Protein AF-A0A538KR06-F1 (afdb_monomer_lite)

Sequence (99 aa):
MPIACTLTATQMADRRAEMAAIGRAALLGVDEDDARAVVRFRADAETRRRLEAIVAAEAECCAFLDLALRDQDDALALTIGAPPEARPVRDELVAAFGA

Foldseek 3Di:
DDLFQPDDPVVVVVLLVLLQVLLVVFWPDWDDDQFKIKTKGFPDPVSVVSLVVSQVSCCVRVVQWDWDWDDDPRIIITITGHDNVCVVVRVVSVVSSVD

Structure (mmCIF, N/CA/C/O backbone):
data_AF-A0A538KR06-F1
#
_entry.id   AF-A0A538KR06-F1
#
loop_
_atom_site.group_PDB
_atom_site.id
_atom_site.type_symbol
_atom_site.label_atom_id
_atom_site.label_alt_id
_atom_site.label_comp_id
_atom_site.label_asym_id
_atom_site.label_entity_id
_atom_site.label_seq_id
_atom_site.pdbx_PDB_ins_code
_atom_site.Cartn_x
_atom_site.Cartn_y
_atom_site.Cartn_z
_atom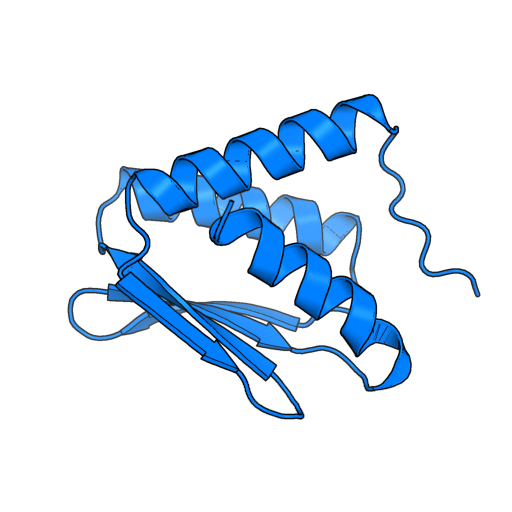_site.occupancy
_atom_site.B_iso_or_equiv
_atom_site.auth_seq_id
_atom_site.auth_comp_id
_atom_site.auth_asym_id
_atom_site.auth_atom_id
_atom_site.pdbx_PDB_model_num
ATOM 1 N N . MET A 1 1 ? 11.968 -3.882 -20.172 1.00 38.75 1 MET A N 1
ATOM 2 C CA . MET A 1 1 ? 12.070 -2.443 -19.835 1.00 38.75 1 MET A CA 1
ATOM 3 C C . MET A 1 1 ? 12.233 -2.336 -18.333 1.00 38.75 1 MET A C 1
ATOM 5 O O . MET A 1 1 ? 11.613 -3.156 -17.666 1.00 38.75 1 MET A O 1
ATOM 9 N N . PRO A 1 2 ? 13.087 -1.450 -17.792 1.00 46.09 2 PRO A N 1
ATOM 10 C CA . PRO A 1 2 ? 13.286 -1.422 -16.353 1.00 46.09 2 PRO A CA 1
ATOM 11 C C . PRO A 1 2 ? 11.979 -0.975 -15.698 1.00 46.09 2 PRO A C 1
ATOM 13 O O . PRO A 1 2 ? 11.375 0.010 -16.123 1.00 46.09 2 PRO A O 1
ATOM 16 N N . ILE A 1 3 ? 11.542 -1.738 -14.701 1.00 48.38 3 ILE A N 1
ATOM 17 C CA . ILE A 1 3 ? 10.522 -1.333 -13.742 1.00 48.38 3 ILE A CA 1
ATOM 18 C C . ILE A 1 3 ? 11.134 -0.161 -12.970 1.00 48.38 3 ILE A C 1
ATOM 20 O O . ILE A 1 3 ? 11.870 -0.350 -12.009 1.00 48.38 3 ILE A O 1
ATOM 24 N N . ALA A 1 4 ? 10.973 1.049 -13.493 1.00 48.12 4 ALA A N 1
ATOM 25 C CA . ALA A 1 4 ? 11.512 2.255 -12.895 1.00 48.12 4 ALA A CA 1
ATOM 26 C C . ALA A 1 4 ? 10.327 3.069 -12.398 1.00 48.12 4 ALA A C 1
ATOM 28 O O . ALA A 1 4 ? 9.650 3.721 -13.195 1.00 48.12 4 ALA A O 1
ATOM 29 N N . CYS A 1 5 ? 10.075 3.010 -11.088 1.00 55.56 5 CYS A N 1
ATOM 30 C CA . CYS A 1 5 ? 9.226 3.990 -10.428 1.00 55.56 5 CYS A CA 1
ATOM 31 C C . CYS A 1 5 ? 9.690 5.380 -10.878 1.00 55.56 5 CYS A C 1
ATOM 33 O O . CYS A 1 5 ? 10.864 5.722 -10.744 1.00 55.56 5 CYS A O 1
ATOM 35 N N . THR A 1 6 ? 8.783 6.182 -11.424 1.00 57.12 6 THR A N 1
ATOM 36 C CA . THR A 1 6 ? 9.066 7.550 -11.890 1.00 57.12 6 THR A CA 1
ATOM 37 C C . THR A 1 6 ? 9.328 8.530 -10.739 1.00 57.12 6 THR A C 1
ATOM 39 O O . THR A 1 6 ? 9.602 9.706 -10.980 1.00 57.12 6 THR A O 1
ATOM 42 N N . LEU A 1 7 ? 9.258 8.063 -9.487 1.00 58.81 7 LEU A N 1
ATOM 43 C CA . LEU A 1 7 ? 9.524 8.857 -8.295 1.00 58.81 7 LEU A CA 1
ATOM 44 C C . LEU A 1 7 ? 11.017 9.138 -8.112 1.00 58.81 7 LEU A C 1
ATOM 46 O O . LEU A 1 7 ? 11.875 8.270 -8.253 1.00 58.81 7 LEU A O 1
ATOM 50 N N . THR A 1 8 ? 11.313 10.355 -7.664 1.00 58.66 8 THR A N 1
ATOM 51 C CA . THR A 1 8 ? 12.624 10.693 -7.099 1.00 58.66 8 THR A CA 1
ATOM 52 C C . THR A 1 8 ? 12.866 9.930 -5.791 1.00 58.66 8 THR A C 1
ATOM 54 O O . THR A 1 8 ? 11.924 9.576 -5.079 1.00 58.66 8 THR A O 1
ATOM 57 N N . ALA A 1 9 ? 14.132 9.713 -5.421 1.00 59.62 9 ALA A N 1
ATOM 58 C CA . ALA A 1 9 ? 14.492 8.983 -4.198 1.00 59.62 9 ALA A CA 1
ATOM 59 C C . ALA A 1 9 ? 13.837 9.560 -2.922 1.00 59.62 9 ALA A C 1
ATOM 61 O O . ALA A 1 9 ? 13.440 8.800 -2.040 1.00 59.62 9 ALA A O 1
ATOM 62 N N . THR A 1 10 ? 13.668 10.885 -2.846 1.00 58.88 10 THR A N 1
ATOM 63 C CA . THR A 1 10 ? 12.979 11.568 -1.738 1.00 58.88 10 THR A CA 1
ATOM 64 C C . THR A 1 10 ? 11.494 11.227 -1.699 1.00 58.88 10 THR A C 1
ATOM 66 O O . THR A 1 10 ? 10.990 10.828 -0.656 1.00 58.88 10 THR A O 1
ATOM 69 N N . GLN A 1 11 ? 10.808 11.274 -2.844 1.00 67.50 11 GLN A N 1
ATOM 70 C CA . GLN A 1 11 ? 9.393 10.906 -2.917 1.00 67.50 11 GLN A CA 1
ATOM 71 C C . GLN A 1 11 ? 9.182 9.431 -2.547 1.00 67.50 11 GLN A C 1
ATOM 73 O O . GLN A 1 11 ? 8.173 9.094 -1.932 1.00 67.50 11 GLN A O 1
ATOM 78 N N . MET A 1 12 ? 10.130 8.544 -2.886 1.00 69.19 12 MET A N 1
ATOM 79 C CA . MET A 1 12 ? 10.060 7.134 -2.478 1.00 69.19 12 MET A CA 1
ATOM 80 C C . MET A 1 12 ? 10.264 6.952 -0.968 1.00 69.19 12 MET A C 1
ATOM 82 O O . MET A 1 12 ? 9.696 6.034 -0.379 1.00 69.19 12 MET A O 1
ATOM 86 N N . ALA A 1 13 ? 11.086 7.791 -0.331 1.00 71.75 13 ALA A N 1
ATOM 87 C CA . ALA A 1 13 ? 11.282 7.770 1.117 1.00 71.75 13 ALA A CA 1
ATOM 88 C C . ALA A 1 13 ? 10.031 8.264 1.858 1.00 71.75 13 ALA A C 1
ATOM 90 O O . ALA A 1 13 ? 9.571 7.587 2.776 1.00 71.75 13 ALA A O 1
ATOM 91 N N . ASP A 1 14 ? 9.433 9.367 1.402 1.00 79.62 14 ASP A N 1
ATOM 92 C CA . ASP A 1 14 ? 8.179 9.893 1.954 1.00 79.62 14 ASP A CA 1
ATOM 93 C C . ASP A 1 14 ? 7.041 8.875 1.803 1.00 79.62 14 ASP A C 1
ATOM 95 O O . ASP A 1 14 ? 6.280 8.632 2.740 1.00 79.62 14 ASP A O 1
ATOM 99 N N . ARG A 1 15 ? 6.971 8.205 0.643 1.00 83.31 15 ARG A N 1
ATOM 100 C CA . ARG A 1 15 ? 5.985 7.152 0.376 1.00 83.31 15 ARG A CA 1
ATOM 101 C C . ARG A 1 15 ? 6.120 5.978 1.346 1.00 83.31 15 ARG A C 1
ATOM 103 O O . ARG A 1 15 ? 5.126 5.549 1.925 1.00 83.31 15 ARG A O 1
ATOM 110 N N . ARG A 1 16 ? 7.348 5.497 1.565 1.00 83.81 16 ARG A N 1
ATOM 111 C CA . ARG A 1 16 ? 7.629 4.426 2.533 1.00 83.81 16 ARG A CA 1
ATOM 112 C C . ARG A 1 16 ? 7.322 4.844 3.967 1.00 83.81 16 ARG A C 1
ATOM 114 O O . ARG A 1 16 ? 6.765 4.051 4.716 1.00 83.81 16 ARG A O 1
ATOM 121 N N . ALA A 1 17 ? 7.645 6.079 4.345 1.00 86.94 17 ALA A N 1
ATOM 122 C CA . ALA A 1 17 ? 7.337 6.592 5.676 1.00 86.94 17 ALA A CA 1
ATOM 123 C C . ALA A 1 17 ? 5.822 6.635 5.931 1.00 86.94 17 ALA A C 1
ATOM 125 O O . ALA A 1 17 ? 5.376 6.276 7.023 1.00 86.94 17 ALA A O 1
ATOM 126 N N . GLU A 1 18 ? 5.040 7.016 4.918 1.00 88.31 18 GLU A N 1
ATOM 127 C CA . GLU A 1 18 ? 3.579 7.021 4.986 1.00 88.31 18 GLU A CA 1
ATOM 128 C C . GLU A 1 18 ? 3.004 5.602 5.093 1.00 88.31 18 GLU A C 1
ATOM 130 O O . GLU A 1 18 ? 2.187 5.346 5.977 1.00 88.31 18 GLU A O 1
ATOM 135 N N . MET A 1 19 ? 3.472 4.654 4.274 1.00 90.00 19 MET A N 1
ATOM 136 C CA . MET A 1 19 ? 3.070 3.241 4.369 1.00 90.00 19 MET A CA 1
ATOM 137 C C . MET A 1 19 ? 3.365 2.659 5.754 1.00 90.00 19 MET A C 1
ATOM 139 O O . MET A 1 19 ? 2.488 2.050 6.364 1.00 90.00 19 MET A O 1
ATOM 143 N N . ALA A 1 20 ? 4.552 2.930 6.296 1.00 90.44 20 ALA A N 1
ATOM 144 C CA . ALA A 1 20 ? 4.941 2.487 7.629 1.00 90.44 20 ALA A CA 1
ATOM 145 C C . ALA A 1 20 ? 4.079 3.146 8.723 1.00 90.44 20 ALA A C 1
ATOM 147 O O . ALA A 1 20 ? 3.720 2.524 9.721 1.00 90.44 20 ALA A O 1
ATOM 148 N N . ALA A 1 21 ? 3.688 4.412 8.542 1.00 91.38 21 ALA A N 1
ATOM 149 C CA . ALA A 1 21 ? 2.785 5.098 9.461 1.00 91.38 21 ALA A CA 1
ATOM 150 C C . ALA A 1 21 ? 1.360 4.521 9.433 1.00 91.38 21 ALA A C 1
ATOM 152 O O . ALA A 1 21 ? 0.740 4.417 10.492 1.00 91.38 21 ALA A O 1
ATOM 153 N N . ILE A 1 22 ? 0.844 4.130 8.262 1.00 92.19 22 ILE A N 1
ATOM 154 C CA . ILE A 1 22 ? -0.425 3.391 8.141 1.00 92.19 22 ILE A CA 1
ATOM 155 C C . ILE A 1 22 ? -0.291 2.027 8.826 1.00 92.19 22 ILE A C 1
ATOM 157 O O . ILE A 1 22 ? -1.142 1.653 9.633 1.00 92.19 22 ILE A O 1
ATOM 161 N N . GLY A 1 23 ? 0.811 1.328 8.552 1.00 90.81 23 GLY A N 1
ATOM 162 C CA . GLY A 1 23 ? 1.166 0.049 9.149 1.00 90.81 23 GLY A CA 1
ATOM 163 C C . GLY A 1 23 ? 1.090 0.068 10.672 1.00 90.81 23 GLY A C 1
ATOM 164 O O . GLY A 1 23 ? 0.282 -0.631 11.279 1.00 90.81 23 GLY A O 1
ATOM 165 N N . ARG A 1 24 ? 1.850 0.967 11.301 1.00 91.00 24 ARG A N 1
ATOM 166 C CA . ARG A 1 24 ? 1.853 1.139 12.762 1.00 91.00 24 ARG A CA 1
ATOM 167 C C . ARG A 1 24 ? 0.494 1.524 13.346 1.00 91.00 24 ARG A C 1
ATOM 169 O O . ARG A 1 24 ? 0.219 1.194 14.496 1.00 91.00 24 ARG A O 1
ATOM 176 N N . ALA A 1 25 ? -0.332 2.252 12.597 1.00 91.06 25 ALA A N 1
ATOM 177 C CA . ALA A 1 25 ? -1.619 2.735 13.087 1.00 91.06 25 ALA A CA 1
ATOM 178 C C . ALA A 1 25 ? -2.741 1.690 12.989 1.00 91.06 25 ALA A C 1
ATOM 180 O O . ALA A 1 25 ? -3.661 1.715 13.812 1.00 91.06 25 ALA A O 1
ATOM 181 N N . ALA A 1 26 ? -2.699 0.820 11.974 1.00 92.75 26 ALA A N 1
ATOM 182 C CA . ALA A 1 26 ? -3.868 0.042 11.580 1.00 92.75 26 ALA A CA 1
ATOM 183 C C . ALA A 1 26 ? -3.587 -1.381 11.074 1.00 92.75 26 ALA A C 1
ATOM 185 O O . ALA A 1 26 ? -4.560 -2.083 10.805 1.00 92.75 26 ALA A O 1
ATOM 186 N N . LEU A 1 27 ? -2.336 -1.833 10.923 1.00 95.31 27 LEU A N 1
ATOM 187 C CA . LEU A 1 27 ? -2.041 -3.173 10.399 1.00 95.31 27 LEU A CA 1
ATOM 188 C C . LEU A 1 27 ? -2.569 -4.270 11.335 1.00 95.31 27 LEU A C 1
ATOM 190 O O . LEU A 1 27 ? -2.247 -4.312 12.520 1.00 95.31 27 LEU A O 1
ATOM 194 N N . LEU A 1 28 ? -3.363 -5.178 10.774 1.00 94.19 28 LEU A N 1
ATOM 195 C CA . LEU A 1 28 ? -3.929 -6.342 11.460 1.00 94.19 28 LEU A CA 1
ATOM 196 C C . LEU A 1 28 ? -3.211 -7.639 11.084 1.00 94.19 28 LEU A C 1
ATOM 198 O O . LEU A 1 28 ? -3.199 -8.586 11.867 1.00 94.19 28 LEU A O 1
ATOM 202 N N . GLY A 1 29 ? -2.651 -7.707 9.878 1.00 92.81 29 GLY A N 1
ATOM 203 C CA . GLY A 1 29 ? -1.945 -8.887 9.403 1.00 92.81 29 GLY A CA 1
ATOM 204 C C . GLY A 1 29 ? -1.571 -8.796 7.933 1.00 92.81 29 GLY A C 1
ATOM 205 O O . GLY A 1 29 ? -2.072 -7.950 7.192 1.00 92.81 29 GLY A O 1
ATOM 206 N N . VAL A 1 30 ? -0.685 -9.696 7.532 1.00 93.75 30 VAL A N 1
ATOM 207 C CA . VAL A 1 30 ? -0.187 -9.836 6.169 1.00 93.75 30 VAL A CA 1
ATOM 208 C C . VAL A 1 30 ? -0.288 -11.313 5.814 1.00 93.75 30 VAL A C 1
ATOM 210 O O . VAL A 1 30 ? 0.254 -12.151 6.532 1.00 93.75 30 VAL A O 1
ATOM 213 N N . ASP A 1 31 ? -1.007 -11.622 4.741 1.00 91.56 31 ASP A N 1
ATOM 214 C CA . ASP A 1 31 ? -1.125 -12.966 4.184 1.00 91.56 31 ASP A CA 1
ATOM 215 C C . ASP A 1 31 ? -0.536 -12.951 2.771 1.00 91.56 31 ASP A C 1
ATOM 217 O O . ASP A 1 31 ? -1.050 -12.269 1.883 1.00 91.56 31 ASP A O 1
ATOM 221 N N . GLU A 1 32 ? 0.555 -13.680 2.552 1.00 89.25 32 GLU A N 1
ATOM 222 C CA . GLU A 1 32 ? 1.278 -13.689 1.278 1.00 89.25 32 GLU A CA 1
ATOM 223 C C . GLU A 1 32 ? 1.287 -15.080 0.656 1.00 89.25 32 GLU A C 1
ATOM 225 O O . GLU A 1 32 ? 1.554 -16.079 1.326 1.00 89.25 32 GLU A O 1
ATOM 230 N N . ASP A 1 33 ? 1.029 -15.131 -0.649 1.00 86.56 33 ASP A N 1
ATOM 231 C CA . ASP A 1 33 ? 1.195 -16.315 -1.479 1.00 86.56 33 ASP A CA 1
ATOM 232 C C . ASP A 1 33 ? 2.094 -16.019 -2.701 1.00 86.56 33 ASP A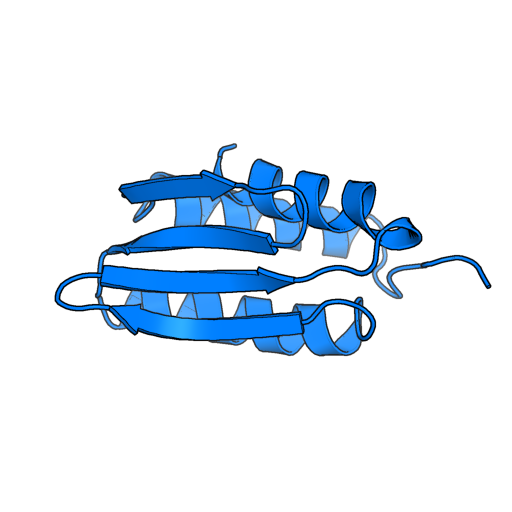 C 1
ATOM 234 O O . ASP A 1 33 ? 2.615 -14.910 -2.898 1.00 86.56 33 ASP A O 1
ATOM 238 N N . ASP A 1 34 ? 2.333 -17.039 -3.527 1.00 78.94 34 ASP A N 1
ATOM 239 C CA . ASP A 1 34 ? 3.207 -16.918 -4.698 1.00 78.94 34 ASP A CA 1
ATOM 240 C C . ASP A 1 34 ? 2.666 -15.972 -5.784 1.00 78.94 34 ASP A C 1
ATOM 242 O O . ASP A 1 34 ? 3.450 -15.483 -6.595 1.00 78.94 34 ASP A O 1
ATOM 246 N N . ALA A 1 35 ? 1.363 -15.678 -5.797 1.00 83.12 35 ALA A N 1
ATOM 247 C CA . ALA A 1 35 ? 0.712 -14.836 -6.798 1.00 83.12 35 ALA A CA 1
ATOM 248 C C . ALA A 1 35 ? 0.360 -13.431 -6.278 1.00 83.12 35 ALA A C 1
ATOM 250 O O . ALA A 1 35 ? 0.404 -12.457 -7.032 1.00 83.12 35 ALA A O 1
ATOM 251 N N . ARG A 1 36 ? 0.005 -13.292 -4.998 1.00 91.94 36 ARG A N 1
ATOM 252 C CA . ARG A 1 36 ? -0.490 -12.041 -4.407 1.00 91.94 36 ARG A CA 1
ATOM 253 C C . ARG A 1 36 ? -0.172 -11.934 -2.920 1.00 91.94 36 ARG A C 1
ATOM 255 O O . ARG A 1 36 ? -0.011 -12.931 -2.225 1.00 91.94 36 ARG A O 1
ATOM 262 N N . ALA A 1 37 ? -0.148 -10.700 -2.442 1.00 93.69 37 ALA A N 1
ATOM 263 C CA . ALA A 1 37 ? -0.140 -10.370 -1.026 1.00 93.69 37 ALA A CA 1
ATOM 264 C C . ALA A 1 37 ? -1.473 -9.726 -0.637 1.00 93.69 37 ALA A C 1
ATOM 266 O O . ALA A 1 37 ? -2.037 -8.946 -1.406 1.00 93.69 37 ALA A O 1
ATOM 267 N N . VAL A 1 38 ? -1.977 -10.041 0.550 1.00 94.69 38 VAL A N 1
ATOM 268 C CA . VAL A 1 38 ? -3.161 -9.423 1.144 1.00 94.69 38 VAL A CA 1
ATOM 269 C C . VAL A 1 38 ? -2.758 -8.807 2.474 1.00 94.69 38 VAL A C 1
ATOM 271 O O . VAL A 1 38 ? -2.467 -9.504 3.443 1.00 94.69 38 VAL A O 1
ATOM 274 N N . VAL A 1 39 ? -2.757 -7.479 2.521 1.00 95.06 39 VAL A N 1
ATOM 275 C CA . VAL A 1 39 ? -2.456 -6.707 3.725 1.00 95.06 39 VAL A CA 1
ATOM 276 C C . VAL A 1 39 ? -3.771 -6.251 4.346 1.00 95.06 39 VAL A C 1
ATOM 278 O O . VAL A 1 39 ? -4.568 -5.564 3.702 1.00 95.06 39 VAL A O 1
ATOM 281 N N . ARG A 1 40 ? -4.025 -6.665 5.587 1.00 95.69 40 ARG A N 1
ATOM 282 C CA . ARG A 1 40 ? -5.262 -6.373 6.318 1.00 95.69 40 ARG A CA 1
ATOM 283 C C . ARG A 1 40 ? -5.037 -5.222 7.285 1.00 95.69 40 ARG A C 1
ATOM 285 O O . ARG A 1 40 ? -4.124 -5.272 8.104 1.00 95.69 40 ARG A O 1
ATOM 292 N N . PHE A 1 41 ? -5.909 -4.225 7.234 1.00 95.00 41 PHE A N 1
ATOM 293 C CA . PHE A 1 41 ? -5.894 -3.048 8.094 1.00 95.00 41 PHE A CA 1
ATOM 294 C C . PHE A 1 41 ? -7.226 -2.881 8.820 1.00 95.00 41 PHE A C 1
ATOM 296 O O . PHE A 1 41 ? -8.256 -3.385 8.377 1.00 95.00 41 PHE A O 1
ATOM 303 N N . ARG A 1 42 ? -7.231 -2.136 9.923 1.00 93.88 42 ARG A N 1
ATOM 304 C CA . ARG A 1 42 ? -8.459 -1.745 10.618 1.00 93.88 42 ARG A CA 1
ATOM 305 C C . ARG A 1 42 ? -9.377 -0.950 9.684 1.00 93.88 42 ARG A C 1
ATOM 307 O O . ARG A 1 42 ? -8.929 -0.025 9.007 1.00 93.88 42 ARG A O 1
ATOM 314 N N . ALA A 1 43 ? -10.666 -1.290 9.679 1.00 91.06 43 ALA A N 1
ATOM 315 C CA . ALA A 1 43 ? -11.674 -0.562 8.919 1.00 91.06 43 ALA A CA 1
ATOM 316 C C . ALA A 1 43 ? -12.065 0.749 9.613 1.00 91.06 43 ALA A C 1
ATOM 318 O O . ALA A 1 43 ? -13.063 0.835 10.324 1.00 91.06 43 ALA A O 1
ATOM 319 N N . ASP A 1 44 ? -11.266 1.793 9.396 1.00 91.75 44 ASP A N 1
ATOM 320 C CA . ASP A 1 44 ? -11.620 3.163 9.757 1.00 91.75 44 ASP A CA 1
ATOM 321 C C . ASP A 1 44 ? -11.471 4.119 8.562 1.00 91.75 44 ASP A C 1
ATOM 323 O O . ASP A 1 44 ? -10.743 3.861 7.598 1.00 91.75 44 ASP A O 1
ATOM 327 N N . ALA A 1 45 ? -12.225 5.221 8.597 1.00 90.62 45 ALA A N 1
ATOM 328 C CA . ALA A 1 45 ? -12.320 6.155 7.476 1.00 90.62 45 ALA A CA 1
ATOM 329 C C . ALA A 1 45 ? -10.985 6.851 7.159 1.00 90.62 45 ALA A C 1
ATOM 331 O O . ALA A 1 45 ? -10.724 7.186 6.003 1.00 90.62 45 ALA A O 1
ATOM 332 N N . GLU A 1 46 ? -10.137 7.069 8.167 1.00 92.56 46 GLU A N 1
ATOM 333 C CA . GLU A 1 46 ? -8.820 7.672 7.971 1.00 92.56 46 GLU A CA 1
ATOM 334 C C . GLU A 1 46 ? -7.883 6.701 7.251 1.00 92.56 46 GLU A C 1
ATOM 336 O O . GLU A 1 46 ? -7.286 7.061 6.236 1.00 92.56 46 GLU A O 1
ATOM 341 N N . THR A 1 47 ? -7.813 5.463 7.733 1.00 92.19 47 THR A N 1
ATOM 342 C CA . THR A 1 47 ? -7.011 4.381 7.160 1.00 92.19 47 THR A CA 1
ATOM 343 C C . THR A 1 47 ? -7.423 4.111 5.720 1.00 92.19 47 THR A C 1
ATOM 345 O O . THR A 1 47 ? -6.554 4.073 4.850 1.00 92.19 47 THR A O 1
ATOM 348 N N . ARG A 1 48 ? -8.731 4.030 5.428 1.00 93.12 48 ARG A N 1
ATOM 349 C CA . ARG A 1 48 ? -9.225 3.897 4.047 1.00 93.12 48 ARG A CA 1
ATOM 350 C C . ARG A 1 48 ? -8.699 5.020 3.159 1.00 93.12 48 ARG A C 1
ATOM 352 O O . ARG A 1 48 ? -8.082 4.737 2.139 1.00 93.12 48 ARG A O 1
ATOM 359 N N . ARG A 1 49 ? -8.901 6.282 3.551 1.00 93.38 49 ARG A N 1
ATOM 360 C CA . ARG A 1 49 ? -8.500 7.441 2.736 1.00 93.38 49 ARG A CA 1
ATOM 361 C C . ARG A 1 49 ? -6.994 7.442 2.451 1.00 93.38 49 ARG A C 1
ATOM 363 O O . ARG A 1 49 ? -6.568 7.794 1.354 1.00 93.38 49 ARG A O 1
ATOM 370 N N . ARG A 1 50 ? -6.181 7.063 3.442 1.00 93.00 50 ARG A N 1
ATOM 371 C CA . ARG A 1 50 ? -4.720 6.965 3.299 1.00 93.00 50 ARG A CA 1
ATOM 372 C C . ARG A 1 50 ? -4.329 5.819 2.363 1.00 93.00 50 ARG A C 1
ATOM 374 O O . ARG A 1 50 ? -3.516 6.032 1.469 1.00 93.00 50 ARG A O 1
ATOM 381 N N . LEU A 1 51 ? -4.948 4.645 2.501 1.00 92.50 51 LEU A N 1
ATOM 382 C CA . LEU A 1 51 ? -4.721 3.505 1.607 1.00 92.50 51 LEU A CA 1
ATOM 383 C C . LEU A 1 51 ? -5.144 3.802 0.164 1.00 92.50 51 LEU A C 1
ATOM 385 O O . LEU A 1 51 ? -4.409 3.459 -0.754 1.00 92.50 51 LEU A O 1
ATOM 389 N N . GLU A 1 52 ? -6.272 4.477 -0.054 1.00 92.19 52 GLU A N 1
ATOM 390 C CA . GLU A 1 52 ? -6.715 4.904 -1.389 1.00 92.19 52 GLU A CA 1
ATOM 391 C C . GLU A 1 52 ? -5.704 5.849 -2.049 1.00 92.19 52 GLU A C 1
ATOM 393 O O . GLU A 1 52 ? -5.397 5.690 -3.230 1.00 92.19 52 GLU A O 1
ATOM 398 N N . ALA A 1 53 ? -5.134 6.789 -1.287 1.00 90.75 53 ALA A N 1
ATOM 399 C CA . ALA A 1 53 ? -4.087 7.678 -1.785 1.00 90.75 53 ALA A CA 1
ATOM 400 C C . ALA A 1 53 ? -2.813 6.908 -2.173 1.00 90.75 53 ALA A C 1
ATOM 402 O O . ALA A 1 53 ? -2.206 7.208 -3.201 1.00 90.75 53 ALA A O 1
ATOM 403 N N . ILE A 1 54 ? -2.431 5.894 -1.387 1.00 89.12 54 ILE A N 1
ATOM 404 C CA . ILE A 1 54 ? -1.318 5.000 -1.727 1.00 89.12 54 ILE A CA 1
ATOM 405 C C . ILE A 1 54 ? -1.634 4.209 -2.999 1.00 89.12 54 ILE A C 1
ATOM 407 O O . ILE A 1 54 ? -0.832 4.232 -3.923 1.00 89.12 54 ILE A O 1
ATOM 411 N N . VAL A 1 55 ? -2.803 3.570 -3.094 1.00 89.88 55 VAL A N 1
ATOM 412 C CA . VAL A 1 55 ? -3.206 2.782 -4.272 1.00 89.88 55 VAL A CA 1
ATOM 413 C C . VAL A 1 55 ? -3.212 3.634 -5.538 1.00 89.88 55 VAL A C 1
ATOM 415 O O . VAL A 1 55 ? -2.635 3.222 -6.540 1.00 89.88 55 VAL A O 1
ATOM 418 N N . ALA A 1 56 ? -3.810 4.827 -5.496 1.00 87.56 56 ALA A N 1
ATOM 419 C CA . ALA A 1 56 ? -3.840 5.732 -6.642 1.00 87.56 56 ALA A CA 1
ATOM 420 C C . ALA A 1 56 ? -2.425 6.108 -7.096 1.00 87.56 56 ALA A C 1
ATOM 422 O O . ALA A 1 56 ? -2.106 6.066 -8.282 1.00 87.56 56 ALA A O 1
ATOM 423 N N . ALA A 1 57 ? -1.553 6.420 -6.142 1.00 85.00 57 ALA A N 1
ATOM 424 C CA . ALA A 1 57 ? -0.215 6.869 -6.457 1.00 85.00 57 ALA A CA 1
ATOM 425 C C . ALA A 1 57 ? 0.740 5.720 -6.841 1.00 85.00 57 ALA A C 1
ATOM 427 O O . ALA A 1 57 ? 1.691 5.945 -7.586 1.00 85.00 57 ALA A O 1
ATOM 428 N N . GLU A 1 58 ? 0.512 4.496 -6.363 1.00 83.94 58 GLU A N 1
ATOM 429 C CA . GLU A 1 58 ? 1.212 3.297 -6.837 1.00 83.94 58 GLU A CA 1
ATOM 430 C C . GLU A 1 58 ? 0.700 2.849 -8.211 1.00 83.94 58 GLU A C 1
ATOM 432 O O . GLU A 1 58 ? 1.498 2.402 -9.024 1.00 83.94 58 GLU A O 1
ATOM 437 N N . ALA A 1 59 ? -0.581 3.039 -8.539 1.00 81.62 59 ALA A N 1
ATOM 438 C CA . ALA A 1 59 ? -1.099 2.741 -9.877 1.00 81.62 59 ALA A CA 1
ATOM 439 C C . ALA A 1 59 ? -0.430 3.599 -10.973 1.00 81.62 59 ALA A C 1
ATOM 441 O O . ALA A 1 59 ? -0.230 3.126 -12.091 1.00 81.62 59 ALA A O 1
ATOM 442 N N . GLU A 1 60 ? -0.028 4.834 -10.652 1.00 78.56 60 GLU A N 1
ATOM 443 C CA . GLU A 1 60 ? 0.731 5.701 -11.566 1.00 78.56 60 GLU A CA 1
ATOM 444 C C . GLU A 1 60 ? 2.191 5.252 -11.748 1.00 78.56 60 GLU A C 1
ATOM 446 O O . GLU A 1 60 ? 2.751 5.364 -12.839 1.00 78.56 60 GLU A O 1
ATOM 451 N N . CYS A 1 61 ? 2.823 4.749 -10.684 1.00 75.88 61 CYS A N 1
ATOM 452 C CA . CYS A 1 61 ? 4.270 4.495 -10.648 1.00 75.88 61 CYS A CA 1
ATOM 453 C C . CYS A 1 61 ? 4.633 3.032 -10.922 1.00 75.88 61 CYS A C 1
ATOM 455 O O . CYS A 1 61 ? 5.711 2.736 -11.438 1.00 75.88 61 CYS A O 1
ATOM 457 N N . CYS A 1 62 ? 3.711 2.137 -10.590 1.00 80.31 62 CYS A N 1
ATOM 458 C CA . CYS A 1 62 ? 3.828 0.691 -10.597 1.00 80.31 62 CYS A CA 1
ATOM 459 C C . CYS A 1 62 ? 2.632 0.074 -11.337 1.00 80.31 62 CYS A C 1
ATOM 461 O O . CYS A 1 62 ? 2.009 -0.860 -10.846 1.00 80.31 62 CYS A O 1
ATOM 463 N N . ALA A 1 63 ? 2.310 0.573 -12.536 1.00 79.81 63 ALA A N 1
ATOM 464 C CA . ALA A 1 63 ? 1.142 0.145 -13.323 1.00 79.81 63 ALA A CA 1
ATOM 465 C C . ALA A 1 63 ? 1.109 -1.360 -13.691 1.00 79.81 63 ALA A C 1
ATOM 467 O O . ALA A 1 63 ? 0.115 -1.851 -14.218 1.00 79.81 63 ALA A O 1
ATOM 468 N N . PHE A 1 64 ? 2.201 -2.090 -13.453 1.00 82.75 64 PHE A N 1
ATOM 469 C CA . PHE A 1 64 ? 2.290 -3.547 -13.595 1.00 82.75 64 PHE A CA 1
ATOM 470 C C . PHE A 1 64 ? 1.782 -4.312 -12.358 1.00 82.75 64 PHE A C 1
ATOM 472 O O . PHE A 1 64 ? 1.628 -5.530 -12.433 1.00 82.75 64 PHE A O 1
ATOM 479 N N . LEU A 1 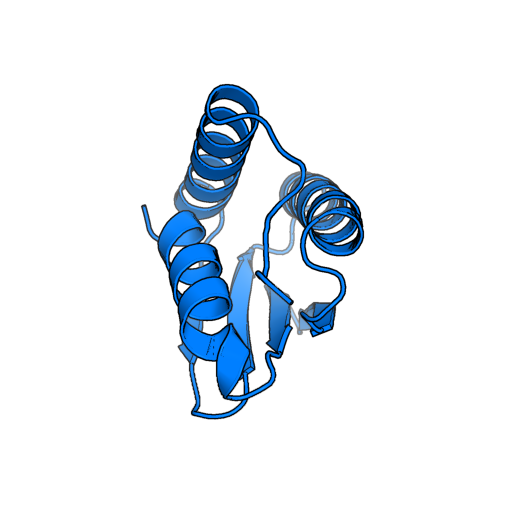65 ? 1.566 -3.634 -11.226 1.00 85.88 65 LEU A N 1
ATOM 480 C CA . LEU A 1 65 ? 0.955 -4.207 -10.030 1.00 85.88 65 LEU A CA 1
ATOM 481 C C . LEU A 1 65 ? -0.569 -4.126 -10.130 1.00 85.88 65 LEU A C 1
ATOM 483 O O . LEU A 1 65 ? -1.127 -3.117 -10.557 1.00 85.88 65 LEU A O 1
ATOM 487 N N . ASP A 1 66 ? -1.237 -5.178 -9.672 1.00 90.31 66 ASP A N 1
ATOM 488 C CA . ASP A 1 66 ? -2.682 -5.187 -9.464 1.00 90.31 66 ASP A CA 1
ATOM 489 C C . ASP A 1 66 ? -2.973 -4.806 -8.010 1.00 90.31 66 ASP A C 1
ATOM 491 O O . ASP A 1 66 ? -2.736 -5.586 -7.087 1.00 90.31 66 ASP A O 1
ATOM 495 N N . LEU A 1 67 ? -3.437 -3.578 -7.800 1.00 90.69 67 LEU A N 1
ATOM 496 C CA . LEU A 1 67 ? -3.711 -3.016 -6.482 1.00 90.69 67 LEU A CA 1
ATOM 497 C C . LEU A 1 67 ? -5.220 -2.887 -6.299 1.00 90.69 67 LEU A C 1
ATOM 499 O O . LEU A 1 67 ? -5.872 -2.090 -6.973 1.00 90.69 67 LEU A O 1
ATOM 503 N N . ALA A 1 68 ? -5.776 -3.635 -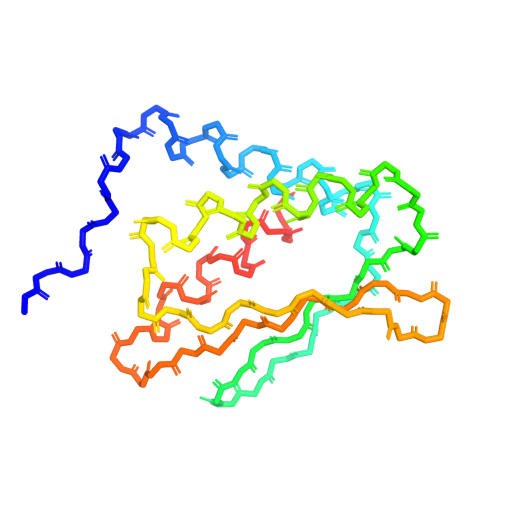5.351 1.00 92.38 68 ALA A N 1
ATOM 504 C CA . ALA A 1 68 ? -7.205 -3.605 -5.065 1.00 92.38 68 ALA A CA 1
ATOM 505 C C . ALA A 1 68 ? -7.460 -3.453 -3.566 1.00 92.38 68 ALA A C 1
ATOM 507 O O . ALA A 1 68 ? -7.128 -4.339 -2.782 1.00 92.38 68 ALA A O 1
ATOM 508 N N . LEU A 1 69 ? -8.104 -2.353 -3.176 1.00 94.06 69 LEU A N 1
ATOM 509 C CA . LEU A 1 69 ? -8.588 -2.139 -1.815 1.00 94.06 69 LEU A CA 1
ATOM 510 C C . LEU A 1 69 ? -10.055 -2.572 -1.719 1.00 94.06 69 LEU A C 1
ATOM 512 O O . LEU A 1 69 ? -10.887 -2.117 -2.504 1.00 94.06 69 LEU A O 1
ATOM 516 N N . ARG A 1 70 ? -10.375 -3.457 -0.774 1.00 93.19 70 ARG A N 1
ATOM 517 C CA . ARG A 1 70 ? -11.743 -3.935 -0.525 1.00 93.19 70 ARG A CA 1
ATOM 518 C C . ARG A 1 70 ? -12.055 -3.959 0.962 1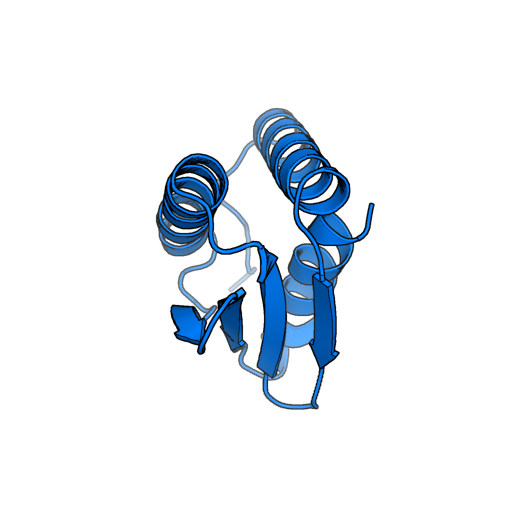.00 93.19 70 ARG A C 1
ATOM 520 O O . ARG A 1 70 ? -11.175 -4.221 1.774 1.00 93.19 70 ARG A O 1
ATOM 527 N N . ASP A 1 71 ? -13.318 -3.756 1.303 1.00 91.75 71 ASP A N 1
ATOM 528 C CA . ASP A 1 71 ? -13.835 -4.086 2.628 1.00 91.75 71 ASP A CA 1
ATOM 529 C C . ASP A 1 71 ? -13.961 -5.601 2.783 1.00 91.75 71 ASP A C 1
ATOM 531 O O . ASP A 1 71 ? -14.439 -6.295 1.884 1.00 91.75 71 ASP A O 1
ATOM 535 N N . GLN A 1 72 ? -13.513 -6.098 3.927 1.00 88.50 72 GLN A N 1
ATOM 536 C CA . GLN A 1 72 ? -13.554 -7.494 4.343 1.00 88.50 72 GLN A CA 1
ATOM 537 C C . GLN A 1 72 ? -14.026 -7.519 5.791 1.00 88.50 72 GLN A C 1
ATOM 539 O O . GLN A 1 72 ? -13.232 -7.300 6.704 1.00 88.50 72 GLN A O 1
ATOM 544 N N . ASP A 1 73 ? -15.323 -7.755 5.980 1.00 83.62 73 ASP A N 1
ATOM 545 C CA . ASP A 1 73 ? -15.995 -7.730 7.280 1.00 83.62 73 ASP A CA 1
ATOM 546 C C . ASP A 1 73 ? -15.669 -6.443 8.070 1.00 83.62 73 ASP A C 1
ATOM 548 O O . ASP A 1 73 ? -16.092 -5.355 7.681 1.00 83.62 73 ASP A O 1
ATOM 552 N N . ASP A 1 74 ? -14.872 -6.558 9.136 1.00 86.19 74 ASP A N 1
ATOM 553 C CA . ASP A 1 74 ? -14.448 -5.462 10.020 1.00 86.19 74 ASP A CA 1
ATOM 554 C C . ASP A 1 74 ? -13.043 -4.904 9.684 1.00 86.19 74 ASP A C 1
ATOM 556 O O . ASP A 1 74 ? -12.413 -4.202 10.485 1.00 86.19 74 ASP A O 1
ATOM 560 N N . ALA A 1 75 ? -12.514 -5.230 8.503 1.00 93.12 75 ALA A N 1
ATOM 561 C CA . ALA A 1 75 ? -11.178 -4.861 8.049 1.00 93.12 75 ALA A CA 1
ATOM 562 C C . ALA A 1 75 ? -11.168 -4.320 6.610 1.00 93.12 75 ALA A C 1
ATOM 564 O O . ALA A 1 75 ? -12.040 -4.591 5.789 1.00 93.12 75 ALA A O 1
ATOM 565 N N . LEU A 1 76 ? -10.122 -3.567 6.288 1.00 95.19 76 LEU A N 1
ATOM 566 C CA . LEU A 1 76 ? -9.765 -3.201 4.922 1.00 95.19 76 LEU A CA 1
ATOM 567 C C . LEU A 1 76 ? -8.694 -4.170 4.433 1.00 95.19 76 LEU A C 1
ATOM 569 O O . LEU A 1 76 ? -7.660 -4.328 5.077 1.00 95.19 76 LEU A O 1
ATOM 573 N N . ALA A 1 77 ? -8.918 -4.803 3.291 1.00 95.12 77 ALA A N 1
ATOM 574 C CA . ALA A 1 77 ? -7.961 -5.690 2.652 1.00 95.12 77 ALA A CA 1
ATOM 575 C C . ALA A 1 77 ? -7.385 -5.023 1.402 1.00 95.12 77 ALA A C 1
ATOM 577 O O . ALA A 1 77 ? -8.092 -4.809 0.414 1.00 95.12 77 ALA A O 1
ATOM 578 N N . LEU A 1 78 ? -6.089 -4.724 1.439 1.00 95.06 78 LEU A N 1
ATOM 579 C CA . LEU A 1 78 ? -5.316 -4.322 0.273 1.00 95.06 78 LEU A CA 1
ATOM 580 C C . LEU A 1 78 ? -4.710 -5.570 -0.368 1.00 95.06 78 LEU A C 1
ATOM 582 O O . LEU A 1 78 ? -3.826 -6.205 0.201 1.00 95.06 78 LEU A O 1
ATOM 586 N N . THR A 1 79 ? -5.190 -5.921 -1.556 1.00 95.06 79 THR A N 1
ATOM 587 C CA . THR A 1 79 ? -4.597 -6.967 -2.392 1.00 95.06 79 THR A CA 1
ATOM 588 C C . THR A 1 79 ? -3.552 -6.346 -3.306 1.00 95.06 79 THR A C 1
ATOM 590 O O . THR A 1 79 ? -3.837 -5.353 -3.972 1.00 95.06 79 THR A O 1
ATOM 593 N N . ILE A 1 80 ? -2.366 -6.948 -3.342 1.00 93.25 80 ILE A N 1
ATOM 594 C CA . ILE A 1 80 ? -1.236 -6.547 -4.176 1.00 93.25 80 ILE A CA 1
ATOM 595 C C . ILE A 1 80 ? -0.832 -7.765 -5.013 1.00 93.25 80 ILE A C 1
ATOM 597 O O . ILE A 1 80 ? -0.137 -8.671 -4.543 1.00 93.25 80 ILE A O 1
ATOM 601 N N . GLY A 1 81 ? -1.325 -7.819 -6.244 1.00 91.44 81 GLY A N 1
ATOM 602 C CA . GLY A 1 81 ? -0.930 -8.791 -7.254 1.00 91.44 81 GLY A CA 1
ATOM 603 C C . GLY A 1 81 ? 0.274 -8.293 -8.045 1.00 91.44 81 GLY A C 1
ATOM 604 O O . GLY A 1 81 ? 0.394 -7.102 -8.332 1.00 91.44 81 GLY A O 1
ATOM 605 N N . ALA A 1 82 ? 1.166 -9.205 -8.413 1.00 87.38 82 ALA A N 1
ATOM 606 C CA . ALA A 1 82 ? 2.294 -8.889 -9.276 1.00 87.38 82 ALA A CA 1
ATOM 607 C C . ALA A 1 82 ? 2.585 -10.052 -10.224 1.00 87.38 82 ALA A C 1
ATOM 609 O O . ALA A 1 82 ? 2.486 -11.211 -9.811 1.00 87.38 82 ALA A O 1
ATOM 610 N N . PRO A 1 83 ? 2.980 -9.778 -11.477 1.00 86.81 83 PRO A N 1
ATOM 611 C CA . PRO A 1 83 ? 3.559 -10.810 -12.321 1.00 86.81 83 PRO A CA 1
ATOM 612 C C . PRO A 1 83 ? 4.887 -11.313 -11.711 1.00 86.81 83 PRO A C 1
ATOM 614 O O . PRO A 1 83 ? 5.519 -10.583 -10.939 1.00 86.81 83 PRO A O 1
ATOM 617 N N . PRO A 1 84 ? 5.338 -12.541 -12.038 1.00 85.19 84 PRO A N 1
ATOM 618 C CA . PRO A 1 84 ? 6.514 -13.159 -11.415 1.00 85.19 84 PRO A CA 1
ATOM 619 C C . PRO A 1 84 ? 7.774 -12.282 -11.434 1.00 85.19 84 PRO A C 1
ATOM 621 O O . PRO A 1 84 ? 8.512 -12.225 -10.453 1.00 85.19 84 PRO A O 1
ATOM 624 N N . GLU A 1 85 ? 7.999 -11.552 -12.526 1.00 81.81 85 GLU A N 1
ATOM 625 C CA . GLU A 1 85 ? 9.123 -10.631 -12.714 1.00 81.81 85 GLU A CA 1
ATOM 626 C C . GLU A 1 85 ? 9.081 -9.385 -11.813 1.00 81.81 85 GLU A C 1
ATOM 628 O O . GLU A 1 85 ? 10.112 -8.749 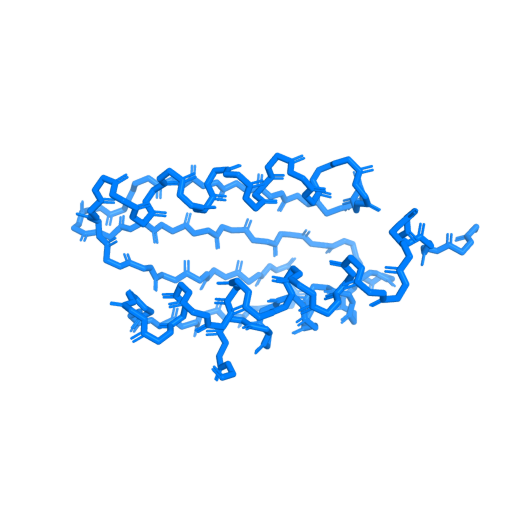-11.601 1.00 81.81 85 GLU A O 1
ATOM 633 N N . ALA A 1 86 ? 7.912 -9.044 -11.269 1.00 83.62 86 ALA A N 1
ATOM 634 C CA . ALA A 1 86 ? 7.690 -7.894 -10.395 1.00 83.62 86 ALA A CA 1
ATOM 635 C C . ALA A 1 86 ? 7.434 -8.287 -8.930 1.00 83.62 86 ALA A C 1
ATOM 637 O O . ALA A 1 86 ? 7.190 -7.414 -8.095 1.00 83.62 86 ALA A O 1
ATOM 638 N N . ARG A 1 87 ? 7.533 -9.582 -8.594 1.00 85.00 87 ARG A N 1
ATOM 639 C CA . ARG A 1 87 ? 7.429 -10.085 -7.216 1.00 85.00 87 ARG A CA 1
ATOM 640 C C . ARG A 1 87 ? 8.339 -9.336 -6.226 1.00 85.00 87 ARG A C 1
ATOM 642 O O . ARG A 1 87 ? 7.828 -8.958 -5.179 1.00 85.00 87 ARG A O 1
ATOM 649 N N . PRO A 1 88 ? 9.612 -9.010 -6.543 1.00 85.56 88 PRO A N 1
ATOM 650 C CA . PRO A 1 88 ? 10.451 -8.239 -5.621 1.00 85.56 88 PRO A CA 1
ATOM 651 C C . PRO A 1 88 ? 9.871 -6.860 -5.276 1.00 85.56 88 PRO A C 1
ATOM 653 O O . PRO A 1 88 ? 9.953 -6.427 -4.134 1.00 85.56 88 PRO A O 1
ATOM 656 N N . VAL A 1 89 ? 9.230 -6.190 -6.242 1.00 84.75 89 VAL A N 1
ATOM 657 C CA . VAL A 1 89 ? 8.616 -4.869 -6.024 1.00 84.75 89 VAL A CA 1
ATOM 658 C C . VAL A 1 89 ? 7.376 -4.977 -5.139 1.00 84.75 89 VAL A C 1
ATOM 660 O O . VAL A 1 89 ? 7.173 -4.147 -4.256 1.00 84.75 89 VAL A O 1
ATOM 663 N N . ARG A 1 90 ? 6.561 -6.020 -5.338 1.00 89.06 90 ARG A N 1
ATOM 664 C CA . ARG A 1 90 ? 5.440 -6.340 -4.443 1.00 89.06 90 ARG A CA 1
ATOM 665 C C . ARG A 1 90 ? 5.931 -6.567 -3.016 1.00 89.06 90 ARG A C 1
ATOM 667 O O . ARG A 1 90 ? 5.362 -5.994 -2.094 1.00 89.06 90 ARG A O 1
ATOM 674 N N . ASP A 1 91 ? 6.970 -7.377 -2.845 1.00 88.19 91 ASP A N 1
ATOM 675 C CA . ASP A 1 91 ? 7.487 -7.744 -1.525 1.00 88.19 91 ASP A CA 1
ATOM 676 C C . ASP A 1 91 ? 8.063 -6.513 -0.798 1.00 88.19 91 ASP A C 1
ATOM 678 O O . ASP A 1 91 ? 7.818 -6.322 0.392 1.00 88.19 91 ASP A O 1
ATOM 682 N N . GLU A 1 92 ? 8.741 -5.609 -1.515 1.00 87.44 92 GLU A N 1
ATOM 683 C CA . GLU A 1 92 ? 9.175 -4.313 -0.971 1.00 87.44 92 GLU A CA 1
ATOM 684 C C . GLU A 1 92 ? 7.997 -3.432 -0.526 1.00 87.44 92 GLU A C 1
ATOM 686 O O . GLU A 1 92 ? 8.066 -2.784 0.522 1.00 87.44 92 GLU A O 1
ATOM 691 N N . LEU A 1 93 ? 6.912 -3.409 -1.306 1.00 87.38 93 LEU A N 1
ATOM 692 C CA . LEU A 1 93 ? 5.708 -2.643 -0.992 1.00 87.38 93 LEU A CA 1
ATOM 693 C C . LEU A 1 93 ? 5.013 -3.183 0.263 1.00 87.38 93 LEU A C 1
ATOM 695 O O . LEU A 1 93 ? 4.631 -2.413 1.141 1.00 87.38 93 LEU A O 1
ATOM 699 N N . VAL A 1 94 ? 4.890 -4.507 0.373 1.00 90.38 94 VAL A N 1
ATOM 700 C CA . VAL A 1 94 ? 4.339 -5.183 1.556 1.00 90.38 94 VAL A CA 1
ATOM 701 C C . VAL A 1 94 ? 5.208 -4.905 2.781 1.00 90.38 94 VAL A C 1
ATOM 703 O O . VAL A 1 94 ? 4.691 -4.496 3.823 1.00 90.38 94 VAL A O 1
ATOM 706 N N . ALA A 1 95 ? 6.530 -5.040 2.649 1.00 89.62 95 ALA A N 1
ATOM 707 C CA . ALA A 1 95 ? 7.474 -4.774 3.729 1.00 89.62 95 ALA A CA 1
ATOM 708 C C . ALA A 1 95 ? 7.403 -3.322 4.229 1.00 89.62 95 ALA A C 1
ATOM 710 O O . ALA A 1 95 ? 7.558 -3.083 5.426 1.00 89.62 95 ALA A O 1
ATOM 711 N N . ALA A 1 96 ? 7.107 -2.353 3.355 1.00 89.44 96 ALA A N 1
ATOM 712 C CA . ALA A 1 96 ? 6.942 -0.954 3.748 1.00 89.44 96 ALA A CA 1
ATOM 713 C C . ALA A 1 96 ? 5.772 -0.730 4.725 1.00 89.44 96 ALA A C 1
ATOM 715 O O . ALA A 1 96 ? 5.842 0.180 5.548 1.00 89.44 96 ALA A O 1
ATOM 716 N N . PHE A 1 97 ? 4.723 -1.560 4.685 1.00 89.25 97 PHE A N 1
ATOM 717 C CA . PHE A 1 97 ? 3.636 -1.521 5.673 1.00 89.25 97 PHE A CA 1
ATOM 718 C C . PHE A 1 97 ? 3.998 -2.205 6.998 1.00 89.25 97 PHE A C 1
ATOM 720 O O . PHE A 1 97 ? 3.368 -1.925 8.013 1.00 89.25 97 PHE A O 1
ATOM 727 N N . GLY A 1 98 ? 4.992 -3.094 7.009 1.00 84.62 98 GLY A N 1
ATOM 728 C CA . GLY A 1 98 ? 5.457 -3.791 8.213 1.00 84.62 98 GLY A CA 1
ATOM 729 C C . GLY A 1 98 ? 6.570 -3.074 8.990 1.00 84.62 98 GLY A C 1
ATOM 730 O O . GLY A 1 98 ? 7.055 -3.633 9.973 1.00 84.62 98 GLY A O 1
ATOM 731 N N . ALA A 1 99 ? 6.999 -1.889 8.537 1.00 76.00 99 ALA A N 1
ATOM 732 C CA . ALA A 1 99 ? 8.197 -1.182 9.009 1.00 76.00 99 ALA A CA 1
ATOM 733 C C . ALA A 1 99 ? 8.002 -0.229 10.210 1.00 76.00 99 ALA A C 1
ATOM 735 O O . ALA A 1 99 ? 6.919 0.385 10.395 1.00 76.00 99 ALA A O 1
#

Secondary structure (DSSP, 8-state):
-----SS-HHHHHHHHHHHHHHHHHHEEEEEE-SSEEEEEEE--HHHHHHHHHHHHHHHHH-TTSEEEEEEETTEEEEEEE--GGGHHHHHHHHHHHT-

Radius of gyration: 12.66 Å; chains: 1; bounding box: 30×28×33 Å

pLDDT: mean 84.74, std 12.22, range [38.75, 95.69]